Protein AF-A0A945I4A9-F1 (afdb_monomer_lite)

Radius of gyration: 16.94 Å; chains: 1; bounding box: 42×36×44 Å

Sequence (124 aa):
MTNKTALTRDDILDLSAYEEIREQRRAEIVAAKKLRRLAIGPYATFYFESFDTMWYQVQEMLRIEKGGEAQLSDELEAYNPLIPKGKELVATVMFEIDNPDIRSAFLAGLGGVEDCMVIEVDGE

Foldseek 3Di:
DPFDLADDPVLADDLVVCVVCVVVLVVVLVVVQVVQWDDDPDFKIKGWDAPSNLNNVLRVVCNVVVDDPVVSVVSRVVRSVQHDPPPDIHIDMGGHDPDPVCVVVVVVVCVPVVVVDDDADPND

pLDDT: mean 93.83, std 7.28, range [44.5, 98.19]

Structure (mmCIF, N/CA/C/O backbone):
data_AF-A0A945I4A9-F1
#
_entry.id   AF-A0A945I4A9-F1
#
loop_
_atom_site.group_PDB
_atom_site.id
_atom_site.type_symbol
_atom_site.label_atom_id
_atom_site.label_alt_id
_atom_site.label_comp_id
_atom_site.label_asym_id
_atom_site.label_entity_id
_atom_site.label_seq_id
_atom_site.pdbx_PDB_ins_code
_atom_site.Cartn_x
_atom_site.Cartn_y
_atom_site.Cartn_z
_atom_site.occupancy
_atom_site.B_iso_or_equiv
_atom_site.auth_seq_id
_atom_site.auth_comp_id
_atom_site.auth_asym_id
_atom_site.auth_atom_id
_atom_site.pdbx_PDB_model_num
ATOM 1 N N . MET A 1 1 ? -20.538 -9.436 5.351 1.00 44.50 1 MET A N 1
ATOM 2 C CA . MET A 1 1 ? -19.881 -8.275 5.984 1.00 44.50 1 MET A CA 1
ATOM 3 C C . MET A 1 1 ? -19.759 -7.215 4.910 1.00 44.50 1 MET A C 1
ATOM 5 O O . MET A 1 1 ? -19.282 -7.537 3.831 1.00 44.50 1 MET A O 1
ATOM 9 N N . THR A 1 2 ? -20.290 -6.018 5.129 1.00 54.25 2 THR A N 1
ATOM 10 C CA . THR A 1 2 ? -20.085 -4.887 4.218 1.00 54.25 2 THR A CA 1
ATOM 11 C C . THR A 1 2 ? -18.630 -4.451 4.351 1.00 54.25 2 THR A C 1
ATOM 13 O O . THR A 1 2 ? -18.222 -3.998 5.417 1.00 54.25 2 THR A O 1
ATOM 16 N N . ASN A 1 3 ? -17.832 -4.648 3.302 1.00 74.00 3 ASN A N 1
ATOM 17 C CA . ASN A 1 3 ? -16.460 -4.148 3.281 1.00 74.00 3 ASN A CA 1
ATOM 18 C C . ASN A 1 3 ? -16.507 -2.616 3.295 1.00 74.00 3 ASN A C 1
ATOM 20 O O . ASN A 1 3 ? -17.248 -2.022 2.511 1.00 74.00 3 ASN A O 1
ATOM 24 N N . LYS A 1 4 ? -15.749 -1.980 4.194 1.00 88.81 4 LYS A N 1
ATOM 25 C CA . LYS A 1 4 ? -15.602 -0.522 4.186 1.00 88.81 4 LYS A CA 1
ATOM 26 C C . LYS A 1 4 ? -14.870 -0.102 2.913 1.00 88.81 4 LYS A C 1
ATOM 28 O O . LYS A 1 4 ? -13.852 -0.689 2.559 1.00 88.81 4 LYS A O 1
ATOM 33 N N . THR A 1 5 ? -15.398 0.913 2.240 1.00 94.12 5 THR A N 1
ATOM 34 C CA . THR A 1 5 ? -14.878 1.414 0.958 1.00 94.12 5 THR A CA 1
ATOM 35 C C . THR A 1 5 ? -14.235 2.793 1.077 1.00 94.12 5 THR A C 1
ATOM 37 O O . THR A 1 5 ? -13.774 3.334 0.077 1.00 94.12 5 THR A O 1
ATOM 40 N N . ALA A 1 6 ? -14.208 3.382 2.271 1.00 96.00 6 ALA A N 1
ATOM 41 C CA . ALA A 1 6 ? -13.556 4.655 2.551 1.00 96.00 6 ALA A CA 1
ATOM 42 C C . ALA A 1 6 ? -13.137 4.715 4.023 1.00 96.00 6 ALA A C 1
ATOM 44 O O . ALA A 1 6 ? -13.873 4.241 4.890 1.00 96.00 6 ALA A O 1
ATOM 45 N N . LEU A 1 7 ? -11.966 5.295 4.272 1.00 97.06 7 LEU A N 1
ATOM 46 C CA . LEU A 1 7 ? -11.482 5.708 5.580 1.00 97.06 7 LEU A CA 1
ATOM 47 C C . LEU A 1 7 ? -12.067 7.065 5.950 1.00 97.06 7 LEU A C 1
ATOM 49 O O . LEU A 1 7 ? -12.094 7.997 5.142 1.00 97.06 7 LEU A O 1
ATOM 53 N N . THR A 1 8 ? -12.482 7.168 7.201 1.00 96.56 8 THR A N 1
ATOM 54 C CA . THR A 1 8 ? -12.977 8.386 7.834 1.00 96.56 8 THR A CA 1
ATOM 55 C C . THR A 1 8 ? -12.148 8.700 9.075 1.00 96.56 8 THR A C 1
ATOM 57 O O . THR A 1 8 ? -11.392 7.856 9.559 1.00 96.56 8 THR A O 1
ATOM 60 N N . ARG A 1 9 ? -12.314 9.904 9.633 1.00 95.50 9 ARG A N 1
ATOM 61 C CA . ARG A 1 9 ? -11.676 10.290 10.902 1.00 95.50 9 ARG A CA 1
ATOM 62 C C . ARG A 1 9 ? -11.921 9.272 12.020 1.00 95.50 9 ARG A C 1
ATOM 64 O O . ARG A 1 9 ? -11.003 8.992 12.788 1.00 95.50 9 ARG A O 1
ATOM 71 N N . ASP A 1 10 ? -13.126 8.709 12.080 1.00 95.88 10 ASP A N 1
ATOM 72 C CA . ASP A 1 10 ? -13.555 7.768 13.122 1.00 95.88 10 ASP A CA 1
ATOM 73 C C . ASP A 1 10 ? -12.848 6.406 13.028 1.00 95.88 10 ASP A C 1
ATOM 75 O O . ASP A 1 10 ? -12.854 5.628 13.980 1.00 95.88 10 ASP A O 1
ATOM 79 N N . ASP A 1 11 ? -12.224 6.107 11.887 1.00 96.06 11 ASP A N 1
ATOM 80 C CA . ASP A 1 11 ? -11.428 4.896 11.701 1.00 96.06 11 ASP A CA 1
ATOM 81 C C . ASP A 1 11 ? -9.998 5.047 12.239 1.00 96.06 11 ASP A C 1
ATOM 83 O O . ASP A 1 11 ? -9.302 4.047 12.438 1.00 96.06 11 ASP A O 1
ATOM 87 N N . ILE A 1 12 ? -9.537 6.281 12.459 1.00 96.50 12 ILE A N 1
ATOM 88 C CA . ILE A 1 12 ? -8.152 6.581 12.814 1.00 96.50 12 ILE A CA 1
ATOM 89 C C . ILE A 1 12 ? -8.013 6.740 14.328 1.00 96.50 12 ILE A C 1
ATOM 91 O O . ILE A 1 12 ? -8.570 7.640 14.953 1.00 96.50 12 ILE A O 1
ATOM 95 N N . LEU A 1 13 ? -7.240 5.831 14.912 1.00 95.94 13 LEU A N 1
ATOM 96 C CA . LEU A 1 13 ? -6.829 5.848 16.311 1.00 95.94 13 LEU A CA 1
ATOM 97 C C . LEU A 1 13 ? -5.865 6.996 16.603 1.00 95.94 13 LEU A C 1
ATOM 99 O O . LEU A 1 13 ? -5.010 7.320 15.782 1.00 95.94 13 LEU A O 1
ATOM 103 N N . ASP A 1 14 ? -5.944 7.519 17.822 1.00 94.31 14 ASP A N 1
ATOM 104 C CA . ASP A 1 14 ? -4.917 8.408 18.350 1.00 94.31 14 ASP A CA 1
ATOM 105 C C . ASP A 1 14 ? -3.590 7.656 18.533 1.00 94.31 14 ASP A C 1
ATOM 107 O O . ASP A 1 14 ? -3.560 6.440 18.753 1.00 94.31 14 ASP A O 1
ATOM 111 N N . LEU A 1 15 ? -2.482 8.401 18.508 1.00 93.25 15 LEU A N 1
ATOM 112 C CA . LEU A 1 15 ? -1.125 7.851 18.520 1.00 93.25 15 LEU A CA 1
ATOM 113 C C . LEU A 1 15 ? -0.887 6.831 19.645 1.00 93.25 15 LEU A C 1
ATOM 115 O O . LEU A 1 15 ? -0.338 5.762 19.392 1.00 93.25 15 LEU A O 1
ATOM 119 N N . SER A 1 16 ? -1.315 7.128 20.875 1.00 94.50 16 SER A N 1
ATOM 120 C CA . SER A 1 16 ? -1.122 6.218 22.012 1.00 94.50 16 SER A CA 1
ATOM 121 C C . SER A 1 16 ? -1.860 4.892 21.827 1.00 94.50 16 SER A C 1
ATOM 123 O O . SER A 1 16 ? -1.286 3.839 22.079 1.00 94.50 16 SER A O 1
ATOM 125 N N . ALA A 1 17 ? -3.102 4.938 21.342 1.00 96.31 17 ALA A N 1
ATOM 126 C CA . ALA A 1 17 ? -3.906 3.745 21.098 1.00 96.31 17 ALA A CA 1
ATOM 127 C C . ALA A 1 17 ? -3.373 2.935 19.906 1.00 96.31 17 ALA A C 1
ATOM 129 O O . ALA A 1 17 ? -3.413 1.705 19.922 1.00 96.31 17 ALA A O 1
ATOM 130 N N . TYR A 1 18 ? -2.846 3.607 18.877 1.00 96.81 18 TYR A N 1
ATOM 131 C CA . TYR A 1 18 ? -2.214 2.919 17.756 1.00 96.81 18 TYR A CA 1
ATOM 132 C C . TYR A 1 18 ? -0.932 2.188 18.180 1.00 96.81 18 TYR A C 1
ATOM 134 O O . TYR A 1 18 ? -0.757 1.027 17.812 1.00 96.81 18 TYR A O 1
ATOM 142 N N . GLU A 1 19 ? -0.070 2.812 18.993 1.00 96.69 19 GLU A N 1
ATOM 143 C CA . GLU A 1 19 ? 1.170 2.187 19.484 1.00 96.69 19 GLU A CA 1
ATOM 144 C C . GLU A 1 19 ? 0.912 0.884 20.259 1.00 96.69 19 GLU A C 1
ATOM 146 O O . GLU A 1 19 ? 1.665 -0.076 20.095 1.00 96.69 19 GLU A O 1
ATOM 151 N N . GLU A 1 20 ? -0.180 0.800 21.028 1.00 98.19 20 GLU A N 1
ATOM 152 C CA . GLU A 1 20 ? -0.555 -0.414 21.772 1.00 98.19 20 GLU A CA 1
ATOM 153 C C . GLU A 1 20 ? -0.813 -1.626 20.865 1.00 98.19 20 GLU A C 1
ATOM 155 O O . GLU A 1 20 ? -0.487 -2.757 21.229 1.00 98.19 20 GLU A O 1
ATOM 160 N N . ILE A 1 21 ? -1.378 -1.409 19.673 1.00 97.69 21 ILE A N 1
ATOM 161 C CA . ILE A 1 21 ? -1.754 -2.490 18.747 1.00 97.69 21 ILE A CA 1
ATOM 162 C C . ILE A 1 21 ? -0.799 -2.634 17.559 1.00 97.69 21 ILE A C 1
ATOM 164 O O . ILE A 1 21 ? -0.944 -3.553 16.747 1.00 97.69 21 ILE A O 1
ATOM 168 N N . ARG A 1 22 ? 0.167 -1.722 17.421 1.00 97.56 22 ARG A N 1
ATOM 169 C CA . ARG A 1 22 ? 0.976 -1.561 16.211 1.00 97.56 22 ARG A CA 1
ATOM 170 C C . ARG A 1 22 ? 1.724 -2.827 15.818 1.00 97.56 22 ARG A C 1
ATOM 172 O O . ARG A 1 22 ? 1.727 -3.188 14.643 1.00 97.56 22 ARG A O 1
ATOM 179 N N . GLU A 1 23 ? 2.375 -3.500 16.765 1.00 97.94 23 GLU A N 1
ATOM 180 C CA . GLU A 1 23 ? 3.160 -4.704 16.456 1.00 97.94 23 GLU A CA 1
ATOM 181 C C . GLU A 1 23 ? 2.286 -5.826 15.892 1.00 97.94 23 GLU A C 1
ATOM 183 O O . GLU A 1 23 ? 2.638 -6.438 14.879 1.00 97.94 23 GLU A O 1
ATOM 188 N N . GLN A 1 24 ? 1.115 -6.039 16.497 1.00 97.56 24 GLN A N 1
ATOM 189 C CA . GLN A 1 24 ? 0.137 -7.006 16.014 1.00 97.56 24 GLN A CA 1
ATOM 190 C C . GLN A 1 24 ? -0.365 -6.618 14.619 1.00 97.56 24 GLN A C 1
ATOM 192 O O . GLN A 1 24 ? -0.305 -7.432 13.694 1.00 97.56 24 GLN A O 1
ATOM 197 N N . ARG A 1 25 ? -0.798 -5.364 14.434 1.00 96.88 25 ARG A N 1
ATOM 198 C CA . ARG A 1 25 ? -1.291 -4.874 13.138 1.00 96.88 25 ARG A CA 1
ATOM 199 C C . ARG A 1 25 ? -0.240 -4.983 12.045 1.00 96.88 25 ARG A C 1
ATOM 201 O O . ARG A 1 25 ? -0.540 -5.439 10.947 1.00 96.88 25 ARG A O 1
ATOM 208 N N . ARG A 1 26 ? 1.016 -4.657 12.345 1.00 97.31 26 ARG A N 1
ATOM 209 C CA . ARG A 1 26 ? 2.125 -4.824 11.404 1.00 97.31 26 ARG A CA 1
ATOM 210 C C . ARG A 1 26 ? 2.277 -6.282 10.967 1.00 97.31 26 ARG A C 1
ATOM 212 O O . ARG A 1 26 ? 2.478 -6.532 9.780 1.00 97.31 26 ARG A O 1
ATOM 219 N N . ALA A 1 27 ? 2.190 -7.240 11.890 1.00 97.75 27 ALA A N 1
ATOM 220 C CA . ALA A 1 27 ? 2.279 -8.661 11.554 1.00 97.75 27 ALA A CA 1
ATOM 221 C C . ALA A 1 27 ? 1.116 -9.113 10.650 1.00 97.75 27 ALA A C 1
ATOM 223 O O . ALA A 1 27 ? 1.351 -9.783 9.640 1.00 97.75 27 ALA A O 1
ATOM 224 N N . GLU A 1 28 ? -0.111 -8.688 10.964 1.00 96.75 28 GLU A N 1
ATOM 225 C CA . GLU A 1 28 ? -1.311 -8.953 10.159 1.00 96.75 28 GLU A CA 1
ATOM 226 C C . GLU A 1 28 ? -1.176 -8.380 8.740 1.00 96.75 28 GLU A C 1
ATOM 228 O O . GLU A 1 28 ? -1.386 -9.090 7.755 1.00 96.75 28 GLU A O 1
ATOM 233 N N . ILE A 1 29 ? -0.740 -7.124 8.616 1.00 96.81 29 ILE A N 1
ATOM 234 C CA . ILE A 1 29 ? -0.575 -6.448 7.324 1.00 96.81 29 ILE A CA 1
ATOM 235 C C . ILE A 1 29 ? 0.549 -7.072 6.501 1.00 96.81 29 ILE A C 1
ATOM 237 O O . ILE A 1 29 ? 0.394 -7.245 5.295 1.00 96.81 29 ILE A O 1
ATOM 241 N N . VAL A 1 30 ? 1.667 -7.466 7.117 1.00 95.88 30 VAL A N 1
ATOM 242 C CA . VAL A 1 30 ? 2.735 -8.194 6.413 1.00 95.88 30 VAL A CA 1
ATOM 243 C C . VAL A 1 30 ? 2.215 -9.523 5.864 1.00 95.88 30 VAL A C 1
ATOM 245 O O . VAL A 1 30 ? 2.522 -9.870 4.723 1.00 95.88 30 VAL A O 1
ATOM 248 N N . ALA A 1 31 ? 1.417 -10.262 6.638 1.00 96.25 31 ALA A N 1
ATOM 249 C CA . ALA A 1 31 ? 0.805 -11.501 6.169 1.00 96.25 31 ALA A CA 1
ATOM 250 C C . ALA A 1 31 ? -0.189 -11.249 5.022 1.00 96.25 31 ALA A C 1
ATOM 252 O O . ALA A 1 31 ? -0.126 -11.936 4.004 1.00 96.25 31 ALA A O 1
ATOM 253 N N . ALA A 1 32 ? -1.039 -10.225 5.137 1.00 95.19 32 ALA A N 1
ATOM 254 C CA . ALA A 1 32 ? -1.995 -9.853 4.097 1.00 95.19 32 ALA A CA 1
ATOM 255 C C . ALA A 1 32 ? -1.302 -9.402 2.799 1.00 95.19 32 ALA A C 1
ATOM 257 O O . ALA A 1 32 ? -1.682 -9.842 1.713 1.00 95.19 32 ALA A O 1
ATOM 258 N N . LYS A 1 33 ? -0.244 -8.583 2.897 1.00 94.44 33 LYS A N 1
ATOM 259 C CA . LYS A 1 33 ? 0.531 -8.095 1.743 1.00 94.44 33 LYS A CA 1
ATOM 260 C C . LYS A 1 33 ? 1.175 -9.233 0.950 1.00 94.44 33 LYS A C 1
ATOM 262 O O . LYS A 1 33 ? 1.262 -9.132 -0.269 1.00 94.44 33 LYS A O 1
ATOM 267 N N . LYS A 1 34 ? 1.573 -10.339 1.595 1.00 94.81 34 LYS A N 1
ATOM 268 C CA . LYS A 1 34 ? 2.128 -11.513 0.890 1.00 94.81 34 LYS A CA 1
ATOM 269 C C . LYS A 1 34 ? 1.148 -12.127 -0.110 1.00 94.81 34 LYS A C 1
ATOM 271 O O . LYS A 1 34 ? 1.582 -12.576 -1.160 1.00 94.81 34 LYS A O 1
ATOM 276 N N . LEU A 1 35 ? -0.148 -12.131 0.201 1.00 95.44 35 LEU A N 1
ATOM 277 C CA . LEU A 1 35 ? -1.193 -12.687 -0.671 1.00 95.44 35 LEU A CA 1
ATOM 278 C C . LEU A 1 35 ? -1.675 -11.699 -1.741 1.00 95.44 35 LEU A C 1
ATOM 280 O O . LEU A 1 35 ? -2.461 -12.061 -2.608 1.00 95.44 35 LEU A O 1
ATOM 284 N N . ARG A 1 36 ? -1.230 -10.444 -1.656 1.00 95.75 36 ARG A N 1
ATOM 285 C CA . ARG A 1 36 ? -1.664 -9.328 -2.505 1.00 95.75 36 ARG A CA 1
ATOM 286 C C . ARG A 1 36 ? -0.555 -8.818 -3.421 1.00 95.75 36 ARG A C 1
ATOM 288 O O . ARG A 1 36 ? -0.741 -7.817 -4.104 1.00 95.75 36 ARG A O 1
ATOM 295 N N . ARG A 1 37 ? 0.599 -9.487 -3.414 1.00 96.06 37 ARG A N 1
ATOM 296 C CA . ARG A 1 37 ? 1.770 -9.140 -4.214 1.00 96.06 37 ARG A CA 1
ATOM 297 C C . ARG A 1 37 ? 1.867 -10.077 -5.411 1.00 96.06 37 ARG A C 1
ATOM 299 O O . ARG A 1 37 ? 1.946 -11.289 -5.225 1.00 96.06 37 ARG A O 1
ATOM 306 N N . LEU A 1 38 ? 1.934 -9.516 -6.613 1.00 96.56 38 LEU A N 1
ATOM 307 C CA . LEU A 1 38 ? 2.146 -10.268 -7.846 1.00 96.56 38 LEU A CA 1
ATOM 308 C C . LEU A 1 38 ? 3.313 -9.661 -8.626 1.00 96.56 38 LEU A C 1
ATOM 310 O O . LEU A 1 38 ? 3.227 -8.536 -9.112 1.00 96.56 38 LEU A O 1
ATOM 314 N N . ALA A 1 39 ? 4.417 -10.399 -8.725 1.00 96.19 39 ALA A N 1
ATOM 315 C CA . ALA A 1 39 ? 5.550 -10.002 -9.554 1.00 96.19 39 ALA A CA 1
ATOM 316 C C . ALA A 1 39 ? 5.257 -10.318 -11.027 1.00 96.19 39 ALA A C 1
ATOM 318 O O . ALA A 1 39 ? 4.843 -11.433 -11.346 1.00 96.19 39 ALA A O 1
ATOM 319 N N . ILE A 1 40 ? 5.498 -9.350 -11.910 1.00 93.88 40 ILE A N 1
ATOM 320 C CA . ILE A 1 40 ? 5.335 -9.469 -13.358 1.00 93.88 40 ILE A CA 1
ATOM 321 C C . ILE A 1 40 ? 6.668 -9.133 -14.024 1.00 93.88 40 ILE A C 1
ATOM 323 O O . ILE A 1 40 ? 7.131 -7.990 -14.037 1.00 93.88 40 ILE A O 1
ATOM 327 N N . GLY A 1 41 ? 7.297 -10.159 -14.594 1.00 91.25 41 GLY A N 1
ATOM 328 C CA . GLY A 1 41 ? 8.618 -10.021 -15.191 1.00 91.25 41 GLY A CA 1
ATOM 329 C C . GLY A 1 41 ? 9.700 -9.675 -14.154 1.00 91.25 41 GLY A C 1
ATOM 330 O O . GLY A 1 41 ? 9.572 -10.034 -12.983 1.00 91.25 41 GLY A O 1
ATOM 331 N N . PRO A 1 42 ? 10.799 -9.028 -14.579 1.00 91.75 42 PRO A N 1
ATOM 332 C CA . PRO A 1 42 ? 11.984 -8.870 -13.736 1.00 91.75 42 PRO A CA 1
ATOM 333 C C . PRO A 1 42 ? 11.910 -7.704 -12.744 1.0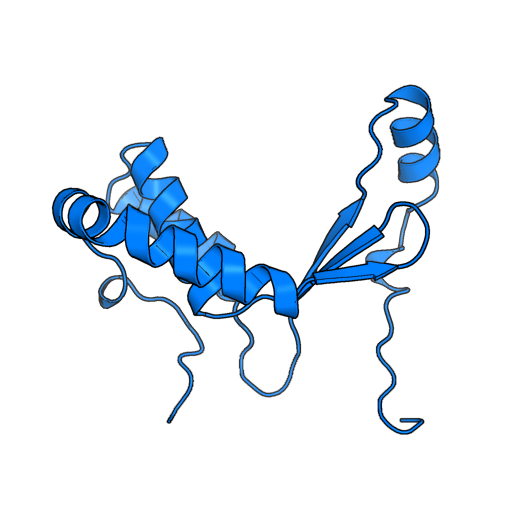0 91.75 42 PRO A C 1
ATOM 335 O O . PRO A 1 42 ? 12.633 -7.730 -11.753 1.00 91.75 42 PRO A O 1
ATOM 338 N N . TYR A 1 43 ? 11.089 -6.683 -13.017 1.00 95.19 43 TYR A N 1
ATOM 339 C CA . TYR A 1 43 ? 11.155 -5.404 -12.297 1.00 95.19 43 TYR A CA 1
ATOM 340 C C . TYR A 1 43 ? 9.814 -4.882 -11.793 1.00 95.19 43 TYR A C 1
ATOM 342 O O . TYR A 1 43 ? 9.819 -4.019 -10.923 1.00 95.19 43 TYR A O 1
ATOM 350 N N . ALA A 1 44 ? 8.682 -5.355 -12.319 1.00 96.00 44 ALA A N 1
ATOM 351 C CA . ALA A 1 44 ? 7.376 -4.847 -11.922 1.00 96.00 44 ALA A CA 1
ATOM 352 C C . ALA A 1 44 ? 6.743 -5.745 -10.861 1.00 96.00 44 ALA A C 1
ATOM 354 O O . ALA A 1 44 ? 6.691 -6.967 -11.003 1.00 96.00 44 ALA A O 1
ATOM 355 N N . THR A 1 45 ? 6.192 -5.125 -9.826 1.00 97.06 45 THR A N 1
ATOM 356 C CA . THR A 1 45 ? 5.381 -5.808 -8.828 1.00 97.06 45 THR A CA 1
ATOM 357 C C . THR A 1 45 ? 4.071 -5.053 -8.633 1.00 97.06 45 THR A C 1
ATOM 359 O O . THR A 1 45 ? 4.081 -3.872 -8.289 1.00 97.06 45 THR A O 1
ATOM 362 N N . PHE A 1 46 ? 2.948 -5.753 -8.783 1.00 97.06 46 PHE A N 1
ATOM 363 C CA . PHE A 1 46 ? 1.625 -5.274 -8.395 1.00 97.06 46 PHE A CA 1
ATOM 364 C C . PHE A 1 46 ? 1.381 -5.539 -6.911 1.00 97.06 46 PHE A C 1
ATOM 366 O O . PHE A 1 46 ? 1.577 -6.658 -6.429 1.00 97.06 46 PHE A O 1
ATOM 373 N N . TYR A 1 47 ? 0.910 -4.518 -6.205 1.00 96.75 47 TYR A N 1
ATOM 374 C CA . TYR A 1 47 ? 0.445 -4.585 -4.826 1.00 96.75 47 TYR A CA 1
ATOM 375 C C . TYR A 1 47 ? -1.041 -4.249 -4.809 1.00 96.75 47 TYR A C 1
ATOM 377 O O . TYR A 1 47 ? -1.416 -3.084 -4.873 1.00 96.75 47 TYR A O 1
ATOM 385 N N . PHE A 1 48 ? -1.891 -5.273 -4.757 1.00 97.12 48 PHE A N 1
ATOM 386 C CA . PHE A 1 48 ? -3.338 -5.085 -4.699 1.00 97.12 48 PHE A CA 1
ATOM 387 C C . PHE A 1 48 ? -3.753 -4.527 -3.340 1.00 97.12 48 PHE A C 1
ATOM 389 O O . PHE A 1 48 ? -3.594 -5.182 -2.304 1.00 97.12 48 PHE A O 1
ATOM 396 N N . GLU A 1 49 ? -4.329 -3.334 -3.351 1.00 97.06 49 GLU A N 1
ATOM 397 C CA . GLU A 1 49 ? -4.656 -2.598 -2.140 1.00 97.06 49 GLU A CA 1
ATOM 398 C C . GLU A 1 49 ? -5.973 -3.063 -1.509 1.00 97.06 49 GLU A C 1
ATOM 400 O O . GLU A 1 49 ? -6.813 -3.744 -2.110 1.00 97.06 49 GLU A O 1
ATOM 405 N N . SER A 1 50 ? -6.141 -2.738 -0.232 1.00 95.94 50 SER A N 1
ATOM 406 C CA . SER A 1 50 ? -7.369 -2.957 0.519 1.00 95.94 50 SER A CA 1
ATOM 407 C C . SER A 1 50 ? -7.584 -1.854 1.540 1.00 95.94 50 SER A C 1
ATOM 409 O O . SER A 1 50 ? -6.688 -1.067 1.839 1.00 95.94 50 SER A O 1
ATOM 411 N N . PHE A 1 51 ? -8.775 -1.846 2.136 1.00 96.62 51 PHE A N 1
ATOM 412 C CA . PHE A 1 51 ? -9.057 -0.994 3.285 1.00 96.62 51 PHE A CA 1
ATOM 413 C C . PHE A 1 51 ? -7.986 -1.139 4.378 1.00 96.62 51 PHE A C 1
ATOM 415 O O . PHE A 1 51 ? -7.449 -0.140 4.837 1.00 96.62 51 PHE A O 1
ATOM 422 N N . ASP A 1 52 ? -7.620 -2.372 4.743 1.00 96.00 52 ASP A N 1
ATOM 423 C CA . ASP A 1 52 ? -6.645 -2.621 5.811 1.00 96.00 52 ASP A CA 1
ATOM 424 C C . ASP A 1 52 ? -5.233 -2.137 5.452 1.00 96.00 52 ASP A C 1
ATOM 426 O O . ASP A 1 52 ? -4.539 -1.591 6.313 1.00 96.00 52 ASP A O 1
ATOM 430 N N . THR A 1 53 ? -4.791 -2.308 4.195 1.00 95.75 53 THR A N 1
ATOM 431 C CA . THR A 1 53 ? -3.465 -1.817 3.786 1.00 95.75 53 THR A CA 1
ATOM 432 C C . THR A 1 53 ? -3.419 -0.296 3.808 1.00 95.75 53 THR A C 1
ATOM 434 O O . THR A 1 53 ? -2.430 0.251 4.290 1.00 95.75 53 THR A O 1
ATOM 437 N N . MET A 1 54 ? -4.488 0.380 3.376 1.00 97.25 54 MET A N 1
ATOM 438 C CA . MET A 1 54 ? -4.584 1.843 3.409 1.00 97.25 54 MET A CA 1
ATOM 439 C C . MET A 1 54 ? -4.723 2.388 4.826 1.00 97.25 54 MET A C 1
ATOM 441 O O . MET A 1 54 ? -4.030 3.337 5.177 1.00 97.25 54 MET A O 1
ATOM 445 N N . TRP A 1 55 ? -5.534 1.748 5.671 1.00 97.69 55 TRP A N 1
ATOM 446 C CA . TRP A 1 55 ? -5.661 2.114 7.081 1.00 97.69 55 TRP A CA 1
ATOM 447 C C . TRP A 1 55 ? -4.298 2.089 7.776 1.00 97.69 55 TRP A C 1
ATOM 449 O O . TRP A 1 55 ? -3.922 3.039 8.460 1.00 97.69 55 TRP A O 1
ATOM 459 N N . TYR A 1 56 ? -3.527 1.021 7.548 1.00 97.31 56 TYR A N 1
ATOM 460 C CA . TYR A 1 56 ? -2.189 0.888 8.113 1.00 97.31 56 TYR A CA 1
ATOM 461 C C . TYR A 1 56 ? -1.218 1.949 7.577 1.00 97.31 56 TYR A C 1
ATOM 463 O O . TYR A 1 56 ? -0.416 2.463 8.350 1.00 97.31 56 TYR A O 1
ATOM 471 N N . GLN A 1 57 ? -1.283 2.298 6.286 1.00 96.75 57 GLN A N 1
ATOM 472 C CA . GLN A 1 57 ? -0.429 3.352 5.723 1.00 96.75 57 GLN A CA 1
ATOM 473 C C . GLN A 1 57 ? -0.732 4.720 6.339 1.00 96.75 57 GLN A C 1
ATOM 475 O O . GLN A 1 57 ? 0.192 5.373 6.814 1.00 96.75 57 GLN A O 1
ATOM 480 N N . VAL A 1 58 ? -2.009 5.112 6.421 1.00 97.19 58 VAL A N 1
ATOM 481 C CA . VAL A 1 58 ? -2.419 6.381 7.051 1.00 97.19 58 VAL A CA 1
ATOM 482 C C . VAL A 1 58 ? -1.945 6.443 8.507 1.00 97.19 58 VAL A C 1
ATOM 484 O O . VAL A 1 58 ? -1.378 7.445 8.935 1.00 97.19 58 VAL A O 1
ATOM 487 N N . GLN A 1 59 ? -2.104 5.353 9.263 1.00 97.44 59 GLN A N 1
ATOM 488 C CA . GLN A 1 59 ? -1.632 5.278 10.647 1.00 97.44 59 GLN A CA 1
ATOM 489 C C . GLN A 1 59 ? -0.108 5.395 10.774 1.00 97.44 59 GLN A C 1
ATOM 491 O O . GLN A 1 59 ? 0.390 6.122 11.634 1.00 97.44 59 GLN A O 1
ATOM 496 N N . GLU A 1 60 ? 0.657 4.699 9.928 1.00 97.50 60 GLU A N 1
ATOM 497 C CA . GLU A 1 60 ? 2.119 4.797 9.956 1.00 97.50 60 GLU A CA 1
ATOM 498 C C . GLU A 1 60 ? 2.607 6.199 9.566 1.00 97.50 60 GLU A C 1
ATOM 500 O O . GLU A 1 60 ? 3.542 6.686 10.204 1.00 97.50 60 GLU A O 1
ATOM 505 N N . MET A 1 61 ? 1.973 6.857 8.588 1.00 95.88 61 MET A N 1
ATOM 506 C CA . MET A 1 61 ? 2.307 8.232 8.193 1.00 95.88 61 MET A CA 1
ATOM 507 C C . MET A 1 61 ? 2.113 9.203 9.360 1.00 95.88 61 MET A C 1
ATOM 509 O O . MET A 1 61 ? 3.068 9.853 9.794 1.00 95.88 61 MET A O 1
ATOM 513 N N . LEU A 1 62 ? 0.924 9.200 9.969 1.00 95.69 62 LEU A N 1
ATOM 514 C CA . LEU A 1 62 ? 0.623 10.049 11.125 1.00 95.69 62 LEU A CA 1
ATOM 515 C C . LEU A 1 62 ? 1.551 9.769 12.310 1.00 95.69 62 LEU A C 1
ATOM 517 O O . LEU A 1 62 ? 1.964 10.694 13.009 1.00 95.69 62 LEU A O 1
ATOM 521 N N . ARG A 1 63 ? 1.927 8.505 12.532 1.00 95.19 63 ARG A N 1
ATOM 522 C CA . ARG A 1 63 ? 2.854 8.109 13.599 1.00 95.19 63 ARG A CA 1
ATOM 523 C C . ARG A 1 63 ? 4.267 8.640 13.373 1.00 95.19 63 ARG A C 1
ATOM 525 O O . ARG A 1 63 ? 4.873 9.174 14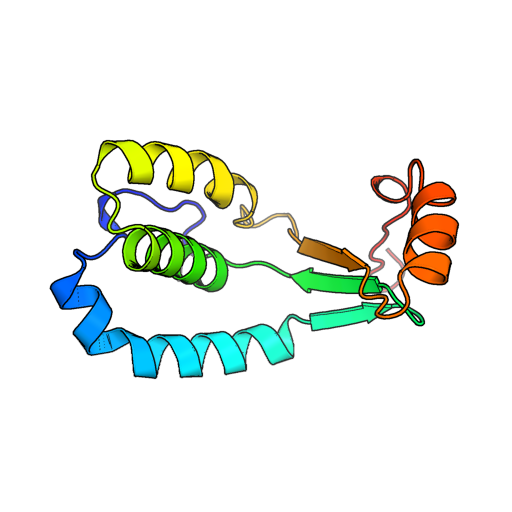.303 1.00 95.19 63 ARG A O 1
ATOM 532 N N . ILE A 1 64 ? 4.812 8.447 12.171 1.00 95.12 64 ILE A N 1
ATOM 533 C CA . ILE A 1 64 ? 6.189 8.833 11.827 1.00 95.12 64 ILE A CA 1
ATOM 534 C C . ILE A 1 64 ? 6.339 10.351 11.890 1.00 95.12 64 ILE A C 1
ATOM 536 O O . ILE A 1 64 ? 7.315 10.851 12.451 1.00 95.12 64 ILE A O 1
ATOM 540 N N . GLU A 1 65 ? 5.352 11.069 11.366 1.00 93.12 65 GLU A N 1
ATOM 541 C CA . GLU A 1 65 ? 5.387 12.526 11.270 1.00 93.12 65 GLU A CA 1
ATOM 542 C C . GLU A 1 65 ? 4.834 13.223 12.521 1.00 93.12 65 GLU A C 1
ATOM 544 O O . GLU A 1 65 ? 4.998 14.431 12.683 1.00 93.12 65 GLU A O 1
ATOM 549 N N . LYS A 1 66 ? 4.246 12.457 13.454 1.00 88.81 66 LYS A N 1
ATOM 550 C CA . LYS A 1 66 ? 3.492 12.967 14.614 1.00 88.81 66 LYS A CA 1
ATOM 551 C C . LYS A 1 66 ? 2.410 13.963 14.178 1.00 88.81 66 LYS A C 1
ATOM 553 O O . LYS A 1 66 ? 2.240 15.020 14.791 1.00 88.81 66 LYS A O 1
ATOM 558 N N . GLY A 1 67 ? 1.712 13.607 13.103 1.00 83.56 67 GLY A N 1
ATOM 559 C CA . GLY A 1 67 ? 0.696 14.421 12.455 1.00 83.56 67 GLY A CA 1
ATOM 560 C C . GLY A 1 67 ? -0.527 14.668 13.333 1.00 83.56 67 GLY A C 1
ATOM 561 O O . GLY A 1 67 ? -0.913 13.832 14.149 1.00 83.56 67 GLY A O 1
ATOM 562 N N . GLY A 1 68 ? -1.140 15.839 13.157 1.00 84.88 68 GLY A N 1
ATOM 563 C CA . GLY A 1 68 ? -2.423 16.197 13.769 1.00 84.88 68 GLY A CA 1
ATOM 564 C C . GLY A 1 68 ? -3.580 16.157 12.767 1.00 84.88 6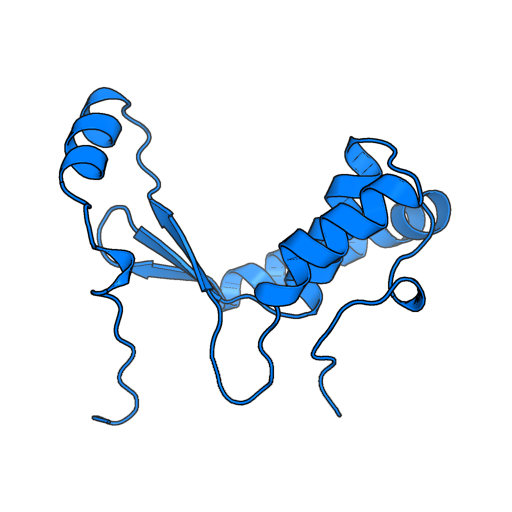8 GLY A C 1
ATOM 565 O O . GLY A 1 68 ? -3.426 15.710 11.634 1.00 84.88 68 GLY A O 1
ATOM 566 N N . GLU A 1 69 ? -4.732 16.702 13.163 1.00 87.06 69 GLU A N 1
ATOM 567 C CA . GLU A 1 69 ? -5.967 16.708 12.354 1.00 87.06 69 GLU A CA 1
ATOM 568 C C . GLU A 1 69 ? -5.796 17.292 10.942 1.00 87.06 69 GLU A C 1
ATOM 570 O O . GLU A 1 69 ? -6.394 16.792 9.994 1.00 87.06 69 GLU A O 1
ATOM 575 N N . ALA A 1 70 ? -4.966 18.329 10.786 1.00 87.38 70 ALA A N 1
ATOM 576 C CA . ALA A 1 70 ? -4.713 18.932 9.477 1.00 87.38 70 ALA A CA 1
ATOM 577 C C . ALA A 1 70 ? -4.042 17.939 8.515 1.00 87.38 70 ALA A C 1
ATOM 579 O O . ALA A 1 70 ? -4.523 17.748 7.406 1.00 87.38 70 ALA A O 1
ATOM 580 N N . GLN A 1 71 ? -2.992 17.255 8.977 1.00 91.56 71 GLN A N 1
ATOM 581 C CA . GLN A 1 71 ? -2.302 16.246 8.178 1.00 91.56 71 GLN A CA 1
ATOM 582 C C . GLN A 1 71 ? -3.213 15.057 7.882 1.00 91.56 71 GLN A C 1
ATOM 584 O O . GLN A 1 71 ? -3.222 14.554 6.768 1.00 91.56 71 GLN A O 1
ATOM 589 N N . LEU A 1 72 ? -4.021 14.626 8.851 1.00 94.94 72 LEU A N 1
ATOM 590 C CA . LEU A 1 72 ? -4.941 13.516 8.640 1.00 94.94 72 LEU A CA 1
ATOM 591 C C . LEU A 1 72 ? -5.894 13.754 7.460 1.00 94.94 72 LEU A C 1
ATOM 593 O O . LEU A 1 72 ? -6.166 12.816 6.717 1.00 94.94 72 LEU A O 1
ATOM 597 N N . SER A 1 73 ? -6.386 14.978 7.263 1.00 95.12 73 SER A N 1
ATOM 598 C CA . SER A 1 73 ? -7.216 15.289 6.093 1.00 95.12 73 SER A CA 1
ATOM 599 C C . SER A 1 73 ? -6.476 15.000 4.783 1.00 95.12 73 SER A C 1
ATOM 601 O O . SER A 1 73 ? -7.034 14.339 3.907 1.00 95.12 73 SER A O 1
ATOM 603 N N . ASP A 1 74 ? -5.220 15.437 4.685 1.00 95.31 74 ASP A N 1
ATOM 604 C CA . ASP A 1 74 ? -4.383 15.251 3.496 1.00 95.31 74 ASP A CA 1
ATOM 605 C C . ASP A 1 74 ? -4.071 13.762 3.264 1.00 95.31 74 ASP A C 1
ATOM 607 O O . ASP A 1 74 ? -4.182 13.264 2.143 1.00 95.31 74 ASP A O 1
ATOM 611 N N . GLU A 1 75 ? -3.765 13.010 4.329 1.00 96.56 75 GLU A N 1
ATOM 612 C CA . GLU A 1 75 ? -3.541 11.560 4.241 1.00 96.56 75 GLU A CA 1
ATOM 613 C C . GLU A 1 75 ? -4.813 10.826 3.788 1.00 96.56 75 GLU A C 1
ATOM 615 O O . GLU A 1 75 ? -4.774 9.944 2.928 1.00 96.56 75 GLU A O 1
ATOM 620 N N . LEU A 1 76 ? -5.980 11.187 4.332 1.00 97.12 76 LEU A N 1
ATOM 621 C CA . LEU A 1 76 ? -7.243 10.581 3.913 1.00 97.12 76 LEU A CA 1
ATOM 622 C C . LEU A 1 7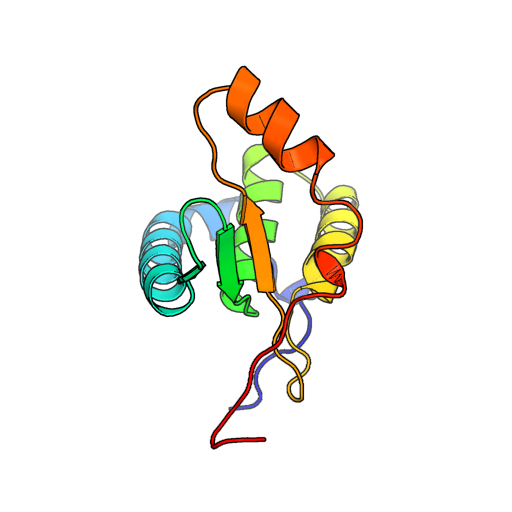6 ? -7.542 10.870 2.442 1.00 97.12 76 LEU A C 1
ATOM 624 O O . LEU A 1 76 ? -8.029 9.973 1.755 1.00 97.12 76 LEU A O 1
ATOM 628 N N . GLU A 1 77 ? -7.267 12.079 1.955 1.00 96.62 77 GLU A N 1
ATOM 629 C CA . GLU A 1 77 ? -7.441 12.435 0.545 1.00 96.62 77 GLU A CA 1
ATOM 630 C C . GLU A 1 77 ? -6.484 11.650 -0.362 1.00 96.62 77 GLU A C 1
ATOM 632 O O . GLU A 1 77 ? -6.907 11.134 -1.397 1.00 96.62 77 GLU A O 1
ATOM 637 N N . ALA A 1 78 ? -5.228 11.478 0.056 1.00 95.75 78 ALA A N 1
ATOM 638 C CA . ALA A 1 78 ? -4.221 10.748 -0.707 1.00 95.75 78 ALA A CA 1
ATOM 639 C C . ALA A 1 78 ? -4.500 9.235 -0.786 1.00 95.75 78 ALA A C 1
ATOM 641 O O . ALA A 1 78 ? -4.347 8.630 -1.849 1.00 95.75 78 ALA A O 1
ATOM 642 N N . TYR A 1 79 ? -4.923 8.608 0.318 1.00 96.75 79 TYR A N 1
ATOM 643 C CA . TYR A 1 79 ? -5.036 7.146 0.409 1.00 96.75 79 TYR A CA 1
ATOM 644 C C . TYR A 1 79 ? -6.445 6.596 0.132 1.00 96.75 79 TYR A C 1
ATOM 646 O O . TYR A 1 79 ? -6.575 5.449 -0.300 1.00 96.75 79 TYR A O 1
ATOM 654 N N . ASN A 1 80 ? -7.527 7.364 0.319 1.00 97.00 80 ASN A N 1
ATOM 655 C CA . ASN A 1 80 ? -8.885 6.881 0.010 1.00 97.00 80 ASN A CA 1
ATOM 656 C C . ASN A 1 80 ? -9.121 6.446 -1.450 1.00 97.00 80 ASN A C 1
ATOM 658 O O . ASN A 1 80 ? -9.899 5.500 -1.649 1.00 97.00 80 ASN A O 1
ATOM 662 N N . PRO A 1 81 ? -8.518 7.091 -2.470 1.00 96.56 81 PRO A N 1
ATOM 663 C CA . PRO A 1 81 ? -8.610 6.641 -3.858 1.00 96.56 81 PRO A CA 1
ATOM 664 C C . PRO A 1 81 ? -8.044 5.235 -4.074 1.00 96.56 81 PRO A C 1
ATOM 666 O O . PRO A 1 81 ? -8.492 4.527 -4.968 1.00 96.56 81 PRO A O 1
ATOM 669 N N . LEU A 1 82 ? -7.110 4.803 -3.223 1.00 96.62 82 LEU A N 1
ATOM 670 C CA . LEU A 1 82 ? -6.471 3.492 -3.313 1.00 96.62 82 LEU A CA 1
ATOM 671 C C . LEU A 1 82 ? -7.315 2.360 -2.696 1.00 96.62 82 LEU A C 1
ATOM 673 O O . LEU A 1 82 ? -6.984 1.185 -2.841 1.00 96.62 82 LEU A O 1
ATOM 677 N N . ILE A 1 83 ? -8.416 2.687 -2.009 1.00 97.00 83 ILE A N 1
ATOM 678 C CA . ILE A 1 83 ? -9.327 1.699 -1.417 1.00 97.00 83 ILE A CA 1
ATOM 679 C C . ILE A 1 83 ? -10.342 1.244 -2.475 1.00 97.00 83 ILE A C 1
ATOM 681 O O . ILE A 1 83 ? -11.151 2.071 -2.908 1.00 97.00 83 ILE A O 1
ATOM 685 N N . PRO A 1 84 ? -10.399 -0.057 -2.821 1.00 96.44 84 PRO A N 1
ATOM 686 C CA . PRO A 1 84 ? -11.372 -0.564 -3.785 1.00 96.44 84 PRO A CA 1
ATOM 687 C C . PRO A 1 84 ? -12.820 -0.271 -3.376 1.00 96.44 84 PRO A C 1
ATOM 689 O O . PRO A 1 84 ? -13.218 -0.531 -2.235 1.00 96.44 84 PRO A O 1
ATOM 692 N N . LYS A 1 85 ? -13.647 0.206 -4.317 1.00 95.00 85 LYS A N 1
ATOM 693 C CA . LYS A 1 85 ? -15.070 0.514 -4.058 1.00 95.00 85 LYS A CA 1
ATOM 694 C C . LYS A 1 85 ? -16.021 -0.669 -4.282 1.00 95.00 85 LYS A C 1
ATOM 696 O O . LYS A 1 85 ? -17.233 -0.532 -4.136 1.00 95.00 85 LYS A O 1
ATOM 701 N N . GLY A 1 86 ? -15.477 -1.847 -4.596 1.00 92.19 86 GLY A N 1
ATOM 702 C CA . GLY A 1 86 ? -16.195 -3.128 -4.622 1.00 92.19 86 GLY A CA 1
ATOM 703 C C . GLY A 1 86 ? -16.507 -3.693 -6.010 1.00 92.19 86 GLY A C 1
ATOM 704 O O . GLY A 1 86 ? -16.818 -4.876 -6.104 1.00 92.19 86 GLY A O 1
ATOM 705 N N . LYS A 1 87 ? -16.398 -2.894 -7.078 1.00 91.31 87 LYS A N 1
ATOM 706 C CA . LYS A 1 87 ? -16.534 -3.352 -8.478 1.00 91.31 87 LYS A CA 1
ATOM 707 C C . LYS A 1 87 ? -15.245 -3.196 -9.290 1.00 91.31 87 LYS A C 1
ATOM 709 O O . LYS A 1 87 ? -15.279 -3.212 -10.512 1.00 91.31 87 LYS A O 1
ATOM 714 N N . GLU A 1 88 ? -14.126 -3.018 -8.604 1.00 92.75 88 GLU A N 1
ATOM 715 C CA . GLU A 1 88 ? -12.822 -2.771 -9.207 1.00 92.75 88 GLU A CA 1
ATOM 716 C C . GLU A 1 88 ? -11.724 -3.376 -8.332 1.00 92.75 88 GLU A C 1
ATOM 718 O O . GLU A 1 88 ? -11.929 -3.630 -7.138 1.00 92.75 88 GLU A O 1
ATOM 723 N N . LEU A 1 89 ? -10.556 -3.571 -8.933 1.00 94.12 89 LEU A N 1
ATOM 724 C CA . LEU A 1 89 ? -9.316 -3.832 -8.222 1.00 94.12 89 LEU A CA 1
ATOM 725 C C . LEU A 1 89 ? -8.475 -2.564 -8.292 1.00 94.12 89 LEU A C 1
ATOM 727 O O . LEU A 1 89 ? -8.372 -1.945 -9.346 1.00 94.12 89 LEU A O 1
ATOM 731 N N . VAL A 1 90 ? -7.858 -2.205 -7.173 1.00 96.50 90 VAL A N 1
ATOM 732 C CA . VAL A 1 90 ? -6.907 -1.097 -7.111 1.00 96.50 90 VAL A CA 1
ATOM 733 C C . VAL A 1 90 ? -5.554 -1.678 -6.747 1.00 96.50 90 VAL A C 1
ATOM 735 O O . VAL A 1 90 ? -5.464 -2.532 -5.860 1.00 96.50 90 VAL A O 1
ATOM 738 N N . ALA A 1 91 ? -4.509 -1.263 -7.454 1.00 96.38 91 ALA A N 1
ATOM 739 C CA . ALA A 1 91 ? -3.163 -1.747 -7.217 1.00 96.38 91 ALA A CA 1
ATOM 740 C C . ALA A 1 91 ? -2.141 -0.621 -7.337 1.00 96.38 91 ALA A C 1
ATOM 742 O O . ALA A 1 91 ? -2.211 0.200 -8.250 1.00 96.38 91 ALA A O 1
ATOM 743 N N . THR A 1 92 ? -1.152 -0.646 -6.450 1.00 95.50 92 THR A N 1
ATOM 744 C CA . THR A 1 92 ? 0.077 0.129 -6.601 1.00 95.50 92 THR A CA 1
ATOM 745 C C . THR A 1 92 ? 1.075 -0.714 -7.383 1.00 95.50 92 THR A C 1
ATOM 747 O O . THR A 1 92 ? 1.373 -1.844 -6.989 1.00 95.50 92 THR A O 1
ATOM 750 N N . VAL A 1 93 ? 1.617 -0.188 -8.480 1.00 95.81 93 VAL A N 1
ATOM 751 C CA . VAL A 1 93 ? 2.680 -0.862 -9.239 1.00 95.81 93 VAL A CA 1
ATOM 752 C C . VAL A 1 93 ? 4.020 -0.248 -8.874 1.00 95.81 93 VAL A C 1
ATOM 754 O O . VAL A 1 93 ? 4.213 0.956 -9.016 1.00 95.81 93 VAL A O 1
ATOM 757 N N . MET A 1 94 ? 4.953 -1.076 -8.405 1.00 95.38 94 MET A N 1
ATOM 758 C CA . MET A 1 94 ? 6.321 -0.642 -8.125 1.00 95.38 94 MET A CA 1
ATOM 759 C C . MET A 1 94 ? 7.291 -1.261 -9.122 1.00 95.38 94 MET A C 1
ATOM 761 O O . MET A 1 94 ? 7.268 -2.471 -9.352 1.00 95.38 94 MET A O 1
ATOM 765 N N . PHE A 1 95 ? 8.160 -0.416 -9.677 1.00 95.88 95 PHE A N 1
ATOM 766 C CA . PHE A 1 95 ? 9.298 -0.831 -10.487 1.00 95.88 95 PHE A CA 1
ATOM 767 C C . PHE A 1 95 ? 10.558 -0.847 -9.618 1.00 95.88 95 PHE A C 1
ATOM 769 O O . PHE A 1 95 ? 11.124 0.196 -9.288 1.00 95.88 95 PHE A O 1
ATOM 776 N N . GLU A 1 96 ? 10.973 -2.042 -9.211 1.00 94.56 96 GLU A N 1
ATOM 777 C CA . GLU A 1 96 ? 12.048 -2.273 -8.246 1.00 94.56 96 GLU A CA 1
ATOM 778 C C . GLU A 1 96 ? 13.343 -2.625 -8.999 1.00 94.56 96 GLU A C 1
ATOM 780 O O . GLU A 1 96 ? 13.521 -3.744 -9.478 1.00 94.56 96 GLU A O 1
ATOM 785 N N . ILE A 1 97 ? 14.243 -1.645 -9.146 1.00 96.06 97 ILE A N 1
ATOM 786 C CA . ILE A 1 97 ? 15.527 -1.802 -9.848 1.00 96.06 97 ILE A CA 1
ATOM 787 C C . ILE A 1 97 ? 16.637 -1.192 -8.999 1.00 96.06 97 ILE A C 1
ATOM 789 O O . ILE A 1 97 ? 16.704 0.030 -8.851 1.00 96.06 97 ILE A O 1
ATOM 793 N N . ASP A 1 98 ? 17.529 -2.030 -8.471 1.00 95.69 98 ASP A N 1
ATOM 794 C CA . ASP A 1 98 ? 18.588 -1.591 -7.554 1.00 95.69 98 ASP A CA 1
ATOM 795 C C . ASP A 1 98 ? 19.624 -0.701 -8.250 1.00 95.69 98 ASP A C 1
ATOM 797 O O . ASP A 1 98 ? 19.973 0.378 -7.759 1.00 95.69 98 ASP A O 1
ATOM 801 N N . ASN A 1 99 ? 20.097 -1.132 -9.425 1.00 97.12 99 ASN A N 1
ATOM 802 C CA . ASN A 1 99 ? 21.121 -0.409 -10.169 1.00 97.12 99 ASN A CA 1
ATOM 803 C C . ASN A 1 99 ? 20.544 0.907 -10.739 1.00 97.12 99 ASN A C 1
ATOM 805 O O . ASN A 1 99 ? 19.598 0.859 -11.529 1.00 97.12 99 ASN A O 1
ATOM 809 N N . PRO A 1 100 ? 21.109 2.076 -10.384 1.00 96.75 100 PRO A N 1
ATOM 810 C CA . PRO A 1 100 ? 20.569 3.374 -10.780 1.00 96.75 100 PRO A CA 1
ATOM 811 C C . PRO A 1 100 ? 20.640 3.641 -12.288 1.00 96.75 100 PRO A C 1
ATOM 813 O O . PRO A 1 100 ? 19.710 4.240 -12.828 1.00 96.75 100 PRO A O 1
ATOM 816 N N . ASP A 1 101 ? 21.689 3.178 -12.972 1.00 96.88 101 ASP A N 1
ATOM 817 C CA . ASP A 1 101 ? 21.858 3.383 -14.414 1.00 96.88 101 ASP A CA 1
ATOM 818 C C . ASP A 1 101 ? 20.824 2.566 -15.196 1.00 96.88 101 ASP A C 1
ATOM 820 O O . ASP A 1 101 ? 20.153 3.085 -16.089 1.00 96.88 101 ASP A O 1
ATOM 824 N N . ILE A 1 102 ? 20.621 1.306 -14.791 1.00 95.75 102 ILE A N 1
ATOM 825 C CA . ILE A 1 102 ? 19.581 0.436 -15.360 1.00 95.75 102 ILE A CA 1
ATOM 826 C C . ILE A 1 102 ? 18.196 1.008 -15.059 1.00 95.75 102 ILE A C 1
ATOM 828 O O . ILE A 1 102 ? 17.363 1.084 -15.957 1.00 95.75 102 ILE A O 1
ATOM 832 N N . ARG A 1 103 ? 17.951 1.444 -13.816 1.00 97.00 103 ARG A N 1
ATOM 833 C CA . ARG A 1 103 ? 16.669 2.027 -13.401 1.00 97.00 103 ARG A CA 1
ATOM 834 C C . ARG A 1 103 ? 16.319 3.240 -14.251 1.00 97.00 103 ARG A C 1
ATOM 836 O O . ARG A 1 103 ? 15.204 3.320 -14.750 1.00 97.00 103 ARG A O 1
ATOM 843 N N . SER A 1 104 ? 17.269 4.153 -14.437 1.00 96.06 104 SER A N 1
ATOM 844 C CA . SER A 1 104 ? 17.073 5.357 -15.244 1.00 96.06 104 SER A CA 1
ATOM 845 C C . SER A 1 104 ? 16.734 5.013 -16.697 1.00 96.06 104 SER A C 1
ATOM 847 O O . SER A 1 104 ? 15.716 5.468 -17.217 1.00 96.06 104 SER A O 1
ATOM 849 N N . ALA A 1 105 ? 17.531 4.145 -17.329 1.00 95.44 105 ALA A N 1
ATOM 850 C CA . ALA A 1 105 ? 17.303 3.726 -18.711 1.00 95.44 105 ALA A CA 1
ATOM 851 C C . ALA A 1 105 ? 15.964 2.992 -18.893 1.00 95.44 105 ALA A C 1
ATOM 853 O O . ALA A 1 105 ? 15.260 3.226 -19.872 1.00 95.44 105 ALA A O 1
ATOM 854 N N . PHE A 1 106 ? 15.596 2.130 -17.941 1.00 94.44 106 PHE A N 1
ATOM 855 C CA . PHE A 1 106 ? 14.335 1.397 -17.961 1.00 94.44 106 PHE A CA 1
ATOM 856 C C . PHE A 1 106 ? 13.130 2.328 -17.793 1.00 94.44 106 PHE A C 1
ATOM 858 O O . PHE A 1 106 ? 12.224 2.296 -18.621 1.00 94.44 106 PHE A O 1
ATOM 865 N N . LEU A 1 107 ? 13.137 3.199 -16.775 1.00 94.81 107 LEU A N 1
ATOM 866 C CA . LEU A 1 107 ? 12.045 4.148 -16.527 1.00 94.81 107 LEU A CA 1
ATOM 867 C C . LEU A 1 107 ? 11.855 5.124 -17.696 1.00 94.81 107 LEU A C 1
ATOM 869 O O . LEU A 1 107 ? 10.722 5.454 -18.030 1.00 94.81 107 LEU A O 1
ATOM 873 N N . ALA A 1 108 ? 12.937 5.538 -18.364 1.00 95.44 108 ALA A N 1
ATOM 874 C CA . ALA A 1 108 ? 12.854 6.379 -19.560 1.00 95.44 108 ALA A CA 1
ATOM 875 C C . ALA A 1 108 ? 12.094 5.707 -20.723 1.00 95.44 108 ALA A C 1
ATOM 877 O O . ALA A 1 108 ? 11.548 6.402 -21.577 1.00 95.44 108 ALA A O 1
ATOM 878 N N . GLY A 1 109 ? 12.046 4.371 -20.755 1.00 94.25 109 GLY A N 1
ATOM 879 C CA . GLY A 1 109 ? 11.302 3.589 -21.744 1.00 94.25 109 GLY A CA 1
ATOM 880 C C . GLY A 1 109 ? 9.863 3.242 -21.348 1.00 94.25 109 GLY A C 1
ATOM 881 O O . GLY A 1 109 ? 9.171 2.621 -22.147 1.00 94.25 109 GLY A O 1
ATOM 882 N N . LEU A 1 110 ? 9.407 3.614 -20.146 1.00 93.19 110 LEU A N 1
ATOM 883 C CA . LEU A 1 110 ? 8.101 3.218 -19.599 1.00 93.19 110 LEU A CA 1
ATOM 884 C C . LEU A 1 110 ? 6.979 4.251 -19.782 1.00 93.19 110 LEU A C 1
ATOM 886 O O . LEU A 1 110 ? 5.946 4.157 -19.124 1.00 93.19 110 LEU A O 1
ATOM 890 N N . GLY A 1 111 ? 7.145 5.240 -20.660 1.00 93.81 111 GLY A N 1
ATOM 891 C CA . GLY A 1 111 ? 6.062 6.187 -20.938 1.00 93.81 111 GLY A CA 1
ATOM 892 C C . GLY A 1 111 ? 4.790 5.470 -21.415 1.00 93.81 111 GLY A C 1
ATOM 893 O O . GLY A 1 111 ? 4.858 4.688 -22.362 1.00 93.81 111 GLY A O 1
ATOM 894 N N . GLY A 1 112 ? 3.650 5.739 -20.768 1.00 94.38 112 GLY A N 1
ATOM 895 C CA . GLY A 1 112 ? 2.352 5.139 -21.101 1.00 94.38 112 GLY A CA 1
ATOM 896 C C . GLY A 1 112 ? 2.151 3.710 -20.582 1.00 94.38 112 GLY A C 1
ATOM 897 O O . GLY A 1 112 ? 1.192 3.044 -20.973 1.00 94.38 112 GLY A O 1
ATOM 898 N N . VAL A 1 113 ? 3.046 3.193 -19.731 1.00 93.62 113 VAL A N 1
ATOM 899 C CA . VAL A 1 113 ? 2.918 1.838 -19.166 1.00 93.62 113 VAL A CA 1
ATOM 900 C C . VAL A 1 113 ? 1.628 1.652 -18.359 1.00 93.62 113 VAL A C 1
ATOM 902 O O . VAL A 1 113 ? 1.100 0.544 -18.294 1.00 93.62 113 VAL A O 1
ATOM 905 N N . GLU A 1 114 ? 1.105 2.724 -17.771 1.00 91.62 114 GLU A N 1
ATOM 906 C CA . GLU A 1 114 ? -0.161 2.760 -17.043 1.00 91.62 114 GLU A CA 1
ATOM 907 C C . GLU A 1 114 ? -1.362 2.325 -17.901 1.00 91.62 114 GLU A C 1
ATOM 909 O O . GLU A 1 114 ? -2.277 1.693 -17.379 1.00 91.62 114 GLU A O 1
ATOM 914 N N . ASP A 1 115 ? -1.313 2.552 -19.218 1.00 94.69 115 ASP A N 1
ATOM 915 C CA . ASP A 1 115 ? -2.366 2.166 -20.168 1.00 94.69 115 ASP A CA 1
ATOM 916 C C . ASP A 1 115 ? -2.212 0.719 -20.674 1.00 94.69 115 ASP A C 1
ATOM 918 O O . ASP A 1 115 ? -3.032 0.220 -21.445 1.00 94.69 115 ASP A O 1
ATOM 922 N N . CYS A 1 116 ? -1.143 0.030 -20.265 1.00 93.31 116 CYS A N 1
ATOM 923 C CA . CYS A 1 116 ? -0.757 -1.286 -20.782 1.00 93.31 116 CYS A CA 1
ATOM 924 C C . CYS A 1 116 ? -1.019 -2.429 -19.787 1.00 93.31 116 CYS A C 1
ATOM 926 O O . CYS A 1 116 ? -0.545 -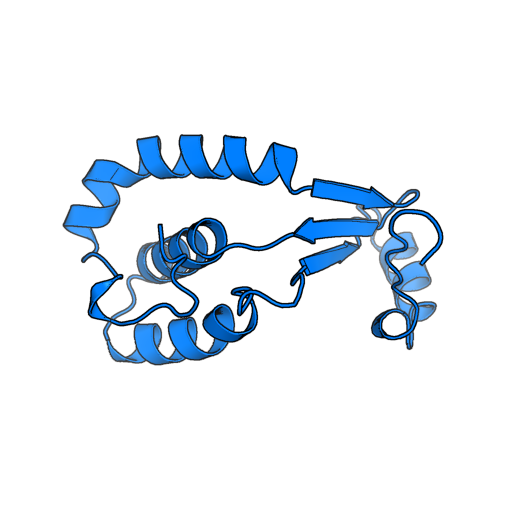3.550 -19.983 1.00 93.31 116 CYS A O 1
ATOM 928 N N . MET A 1 117 ? -1.729 -2.155 -18.693 1.00 92.88 117 MET A N 1
ATOM 929 C CA . MET A 1 117 ? -1.983 -3.116 -17.622 1.00 92.88 117 MET A CA 1
ATOM 930 C C . MET A 1 117 ? -3.349 -3.774 -17.811 1.00 92.88 117 MET A C 1
ATOM 932 O O . MET A 1 117 ? -4.376 -3.102 -17.787 1.00 92.88 117 MET A O 1
ATOM 936 N N . VAL A 1 118 ? -3.361 -5.097 -17.972 1.00 92.88 118 VAL A N 1
ATOM 937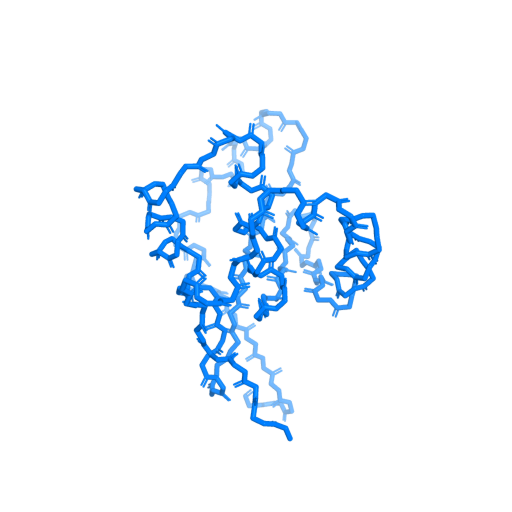 C CA . VAL A 1 118 ? -4.584 -5.882 -18.181 1.00 92.88 118 VAL A CA 1
ATOM 938 C C . VAL A 1 118 ? -4.618 -7.041 -17.193 1.00 92.88 118 VAL A C 1
ATOM 940 O O . VAL A 1 118 ? -3.599 -7.685 -16.935 1.00 92.88 118 VAL A O 1
ATOM 943 N N . ILE A 1 119 ? -5.804 -7.303 -16.652 1.00 91.69 119 ILE A N 1
ATOM 944 C CA . ILE A 1 119 ? -6.133 -8.547 -15.966 1.00 91.69 119 ILE A CA 1
ATOM 945 C C . ILE A 1 119 ? -7.215 -9.242 -16.787 1.00 91.69 119 ILE A C 1
ATOM 947 O O . ILE A 1 119 ? -8.201 -8.610 -17.148 1.00 91.69 119 ILE A O 1
ATOM 951 N N . GLU A 1 120 ? -6.998 -10.515 -17.093 1.00 93.06 120 GLU A N 1
ATOM 952 C CA . GLU A 1 120 ? -7.958 -11.371 -17.791 1.00 93.06 120 GLU A CA 1
ATOM 953 C C . GLU A 1 120 ? -8.371 -12.478 -16.819 1.00 93.06 120 GLU A C 1
ATOM 955 O O . GLU A 1 120 ? -7.517 -13.072 -16.146 1.00 93.06 120 GLU A O 1
ATOM 960 N N . VAL A 1 121 ? -9.672 -12.727 -16.700 1.00 91.56 121 VAL A N 1
ATOM 961 C CA . VAL A 1 121 ? -10.229 -13.743 -15.803 1.00 91.56 121 VAL A CA 1
ATOM 962 C C . VAL A 1 121 ? -11.089 -14.681 -16.630 1.00 91.56 121 VAL A C 1
ATOM 964 O O . VAL A 1 121 ? -12.028 -14.255 -17.284 1.00 91.56 121 VAL A O 1
ATOM 967 N N . ASP A 1 122 ? -10.762 -15.973 -16.607 1.00 93.69 122 ASP A N 1
ATOM 968 C CA . ASP A 1 122 ? -11.478 -17.008 -17.365 1.00 93.69 122 ASP A CA 1
ATOM 969 C C . ASP A 1 122 ? -11.571 -16.751 -18.888 1.00 93.69 122 ASP A C 1
ATOM 971 O O . ASP A 1 122 ? -12.432 -17.310 -19.566 1.00 93.69 122 ASP A O 1
ATOM 975 N N . GLY A 1 123 ? -10.638 -15.971 -19.447 1.00 86.75 123 GLY A N 1
ATOM 976 C CA . GLY A 1 123 ? -10.618 -15.613 -20.870 1.00 86.75 123 GLY A CA 1
ATOM 977 C C . GLY A 1 123 ? -11.434 -14.366 -21.227 1.00 86.75 123 GLY A C 1
ATOM 978 O O . GLY A 1 123 ? -11.626 -14.109 -22.418 1.00 86.75 123 GLY A O 1
ATOM 979 N N . GLU A 1 124 ? -11.921 -13.628 -20.223 1.00 59.69 124 GLU A N 1
ATOM 980 C CA . GLU A 1 124 ? -12.633 -12.345 -20.340 1.00 59.69 124 GLU A CA 1
ATOM 981 C C . GLU A 1 124 ? -11.840 -11.168 -19.756 1.00 59.69 124 GLU A C 1
ATOM 983 O O . GLU A 1 124 ? -11.136 -11.354 -18.730 1.00 59.69 124 GLU A O 1
#

Secondary structure (DSSP, 8-state):
-----S--GGG---HHHHHHHHHHHHHHHHHHHHTTEEEETTTEEEEE--HHHHHHHHHHHHHHHT--HHHHHHHHHHHGGGS--SSS--EEEEE--SSHHHHHHHHHT-TTGGGG----STT-